Protein AF-A0A7C2MJP0-F1 (afdb_monomer)

Secondary structure (DSSP, 8-state):
--HHHHHHHHHHHHHHHHHHHHHHHHTT-SHHHHHHHHHHHHHHHHHHHTSTT---S-HHHHHHHHHHHHHHHHHHHHHHHHHHHHHHHHHTT-TTHHHHHHHHHHHHHHHHHHHHHHHHHHHHHTT-

Solvent-accessible surface area (backbone atoms only — not comparable to full-atom values): 7140 Å² total; per-residue (Å²): 127,62,71,67,57,55,48,53,52,49,47,50,52,35,53,50,50,57,61,47,47,62,61,42,58,74,67,71,50,80,64,59,59,53,51,53,53,54,50,52,50,51,54,50,50,60,60,55,69,72,65,76,84,76,82,78,98,51,68,72,61,52,51,52,51,52,50,51,56,47,53,50,50,52,50,46,51,51,49,48,51,52,20,47,54,32,38,53,49,15,75,73,75,40,65,79,36,39,62,58,15,51,52,44,50,50,50,45,4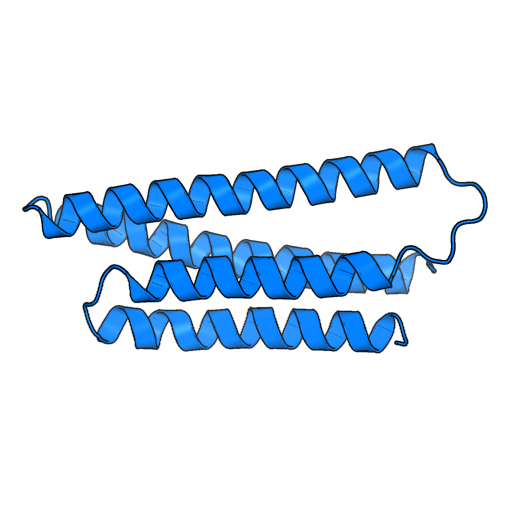0,50,50,51,39,50,53,46,53,51,52,49,51,51,44,66,74,68,65,118

Structure (mmCIF, N/CA/C/O backbone):
data_AF-A0A7C2MJP0-F1
#
_entry.id   AF-A0A7C2MJP0-F1
#
loop_
_atom_site.group_PDB
_atom_site.id
_atom_site.type_symbol
_atom_site.label_atom_id
_atom_site.label_alt_id
_atom_site.label_comp_id
_atom_site.label_asym_id
_atom_site.label_entity_id
_atom_site.label_seq_id
_atom_site.pdbx_PDB_ins_code
_atom_site.Cartn_x
_atom_site.Cartn_y
_atom_site.Cartn_z
_atom_site.occupancy
_atom_site.B_iso_or_equiv
_atom_site.auth_seq_id
_atom_site.auth_comp_id
_atom_site.auth_asym_id
_atom_site.auth_atom_id
_atom_site.pdbx_PDB_model_num
ATOM 1 N N . MET A 1 1 ? -19.676 10.700 9.463 1.00 54.03 1 MET A N 1
ATOM 2 C CA . MET A 1 1 ? -19.909 9.471 8.673 1.00 54.03 1 MET A CA 1
ATOM 3 C C . MET A 1 1 ? -19.765 8.326 9.645 1.00 54.03 1 MET A C 1
ATOM 5 O O . MET A 1 1 ? -18.820 8.371 10.419 1.00 54.03 1 MET A O 1
ATOM 9 N N . ASN A 1 2 ? -20.715 7.391 9.685 1.00 66.12 2 ASN A N 1
ATOM 10 C CA . ASN A 1 2 ? -20.642 6.290 10.641 1.00 66.12 2 ASN A CA 1
ATOM 11 C C . ASN A 1 2 ? -19.325 5.536 10.414 1.00 66.12 2 ASN A C 1
ATOM 13 O O . ASN A 1 2 ? -18.944 5.255 9.274 1.00 66.12 2 ASN A O 1
ATOM 17 N N . SER A 1 3 ? -18.617 5.249 11.493 1.00 66.19 3 SER A N 1
ATOM 18 C CA . SER A 1 3 ? -17.282 4.676 11.479 1.00 66.19 3 SER A CA 1
ATOM 19 C C . SER A 1 3 ? -17.275 3.324 10.727 1.00 66.19 3 SER A C 1
ATOM 21 O O . SER A 1 3 ? -16.269 2.936 10.123 1.00 66.19 3 SER A O 1
ATOM 23 N N . LYS A 1 4 ? -18.408 2.600 10.699 1.00 68.06 4 LYS A N 1
ATOM 24 C CA . LYS A 1 4 ? -18.631 1.377 9.896 1.00 68.06 4 LYS A CA 1
ATOM 25 C C . LYS A 1 4 ? -18.638 1.635 8.381 1.00 68.06 4 LYS A C 1
ATOM 27 O O . LYS A 1 4 ? -18.071 0.857 7.625 1.00 68.06 4 LYS A O 1
ATOM 32 N N . VAL A 1 5 ? -19.216 2.750 7.936 1.00 73.00 5 VAL A N 1
ATOM 33 C CA . VAL A 1 5 ? -19.259 3.134 6.512 1.00 73.00 5 VAL A CA 1
ATOM 34 C C . VAL A 1 5 ? -17.856 3.487 6.011 1.00 73.00 5 VAL A C 1
ATOM 36 O O . VAL A 1 5 ? -17.479 3.093 4.914 1.00 73.00 5 VAL A O 1
ATOM 39 N N . ILE A 1 6 ? -17.042 4.152 6.840 1.00 72.50 6 ILE A N 1
ATOM 40 C CA . ILE A 1 6 ? -15.630 4.439 6.526 1.00 72.50 6 ILE A CA 1
ATOM 41 C C . ILE A 1 6 ? -14.836 3.140 6.325 1.00 72.50 6 ILE A C 1
ATOM 43 O O . ILE A 1 6 ? -14.049 3.034 5.387 1.00 72.50 6 ILE A O 1
ATOM 47 N N . ALA A 1 7 ? -15.055 2.148 7.189 1.00 68.88 7 ALA A N 1
ATOM 48 C CA . ALA A 1 7 ? -14.426 0.836 7.083 1.00 68.88 7 ALA A CA 1
ATOM 49 C C . ALA A 1 7 ? -14.772 0.123 5.764 1.00 68.88 7 ALA A C 1
ATOM 51 O O . ALA A 1 7 ? -13.870 -0.350 5.076 1.00 68.88 7 ALA A O 1
ATOM 52 N N . VAL A 1 8 ? -16.053 0.113 5.378 1.00 78.25 8 VAL A N 1
ATOM 53 C CA . VAL A 1 8 ? -16.509 -0.477 4.106 1.00 78.25 8 VAL A CA 1
ATOM 54 C C . VAL A 1 8 ? -15.888 0.240 2.907 1.00 78.25 8 VAL A C 1
ATOM 56 O O . VAL A 1 8 ? -15.385 -0.416 2.001 1.00 78.25 8 VAL A O 1
ATOM 59 N N . PHE A 1 9 ? -15.838 1.576 2.922 1.00 78.69 9 PHE A N 1
ATOM 60 C CA . PHE A 1 9 ? -15.187 2.345 1.857 1.00 78.69 9 PHE A CA 1
ATOM 61 C C . PHE A 1 9 ? -13.696 2.022 1.724 1.00 78.69 9 PHE A C 1
ATOM 63 O O . PHE A 1 9 ? -13.205 1.866 0.612 1.00 78.69 9 PHE A O 1
ATOM 70 N N . ARG A 1 10 ? -12.969 1.879 2.839 1.00 74.19 10 ARG A N 1
ATOM 71 C CA . ARG A 1 10 ? -11.543 1.508 2.809 1.00 74.19 10 ARG A CA 1
ATOM 72 C C . ARG A 1 10 ? -11.328 0.117 2.229 1.00 74.19 10 ARG A C 1
ATOM 74 O O . ARG A 1 10 ? -10.412 -0.068 1.434 1.00 74.19 10 ARG A O 1
ATOM 81 N N . PHE A 1 11 ? -12.182 -0.832 2.599 1.00 76.75 11 PHE A N 1
ATOM 82 C CA . PHE A 1 11 ? -12.135 -2.182 2.051 1.00 76.75 11 PHE A CA 1
ATOM 83 C C . PHE A 1 11 ? -12.424 -2.184 0.546 1.00 76.75 11 PHE A C 1
ATOM 85 O O . PHE A 1 11 ? -11.695 -2.810 -0.216 1.00 76.75 11 PHE A O 1
ATOM 92 N N . ALA A 1 12 ? -13.429 -1.420 0.107 1.00 82.69 12 ALA A N 1
ATOM 93 C CA . ALA A 1 12 ? -13.751 -1.262 -1.307 1.00 82.69 12 ALA A CA 1
ATOM 94 C C . ALA A 1 12 ? -12.585 -0.649 -2.099 1.00 82.69 12 ALA A C 1
ATOM 96 O O . ALA A 1 12 ? -12.250 -1.157 -3.162 1.00 82.69 12 ALA A O 1
ATOM 97 N N . ILE A 1 13 ? -11.921 0.384 -1.565 1.00 82.81 13 ILE A N 1
ATOM 98 C CA . ILE A 1 13 ? -10.741 0.998 -2.196 1.00 82.81 13 ILE A CA 1
ATOM 99 C C . ILE A 1 13 ? -9.593 -0.014 -2.296 1.00 82.81 13 ILE A C 1
ATOM 101 O O . ILE A 1 13 ? -9.010 -0.159 -3.365 1.00 82.81 13 ILE A O 1
ATOM 105 N N . ALA A 1 14 ? -9.290 -0.749 -1.221 1.00 77.62 14 ALA A N 1
ATOM 106 C CA . ALA A 1 14 ? -8.222 -1.750 -1.230 1.00 77.62 14 ALA A CA 1
ATOM 107 C C . ALA A 1 14 ? -8.507 -2.895 -2.220 1.00 77.62 14 ALA A C 1
ATOM 109 O O . ALA A 1 14 ? -7.626 -3.283 -2.986 1.00 77.62 14 ALA A O 1
ATOM 110 N N . ALA A 1 15 ? -9.744 -3.399 -2.251 1.00 81.62 15 ALA A N 1
ATOM 111 C CA . ALA A 1 15 ? -10.168 -4.426 -3.199 1.00 81.62 15 ALA A CA 1
ATOM 112 C C . ALA A 1 15 ? -10.101 -3.921 -4.650 1.00 81.62 15 ALA A C 1
ATOM 114 O O . ALA A 1 15 ? -9.582 -4.611 -5.525 1.00 81.62 15 ALA A O 1
ATOM 115 N N . PHE A 1 16 ? -10.560 -2.692 -4.895 1.00 85.06 16 PHE A N 1
ATOM 116 C CA . PHE A 1 16 ? -10.511 -2.057 -6.209 1.00 85.06 16 PHE A CA 1
ATOM 117 C C . PHE A 1 16 ? -9.073 -1.872 -6.703 1.00 85.06 16 PHE A C 1
ATOM 119 O O . PHE A 1 16 ? -8.777 -2.184 -7.854 1.00 85.06 16 PHE A O 1
ATOM 126 N N . MET A 1 17 ? -8.157 -1.449 -5.826 1.00 81.50 17 MET A N 1
ATOM 127 C CA . MET A 1 17 ? -6.732 -1.359 -6.151 1.00 81.50 17 MET A CA 1
ATOM 128 C C . MET A 1 17 ? -6.139 -2.724 -6.503 1.00 81.50 17 MET A C 1
ATOM 130 O O . MET A 1 17 ? -5.413 -2.824 -7.487 1.00 81.50 17 MET A O 1
ATOM 134 N N . GLY A 1 18 ? -6.482 -3.774 -5.751 1.00 78.19 18 GLY A N 1
ATOM 135 C CA . GLY A 1 18 ? -6.011 -5.134 -6.022 1.00 78.19 18 GLY A CA 1
ATOM 136 C C . GLY A 1 18 ? -6.427 -5.661 -7.398 1.00 78.19 18 GLY A C 1
ATOM 137 O O . GLY A 1 18 ? -5.639 -6.340 -8.049 1.00 78.19 18 GLY A O 1
ATOM 138 N N . VAL A 1 19 ? -7.631 -5.312 -7.866 1.00 84.56 19 VAL A N 1
ATOM 139 C CA . VAL A 1 19 ? -8.132 -5.701 -9.198 1.00 84.56 19 VAL A CA 1
ATOM 140 C C . VAL A 1 19 ? -7.553 -4.823 -10.310 1.00 84.56 19 VAL A C 1
ATOM 142 O O . VAL A 1 19 ? -7.227 -5.323 -11.384 1.00 84.56 19 VAL A O 1
ATOM 145 N N . LEU A 1 20 ? -7.403 -3.518 -10.076 1.00 84.00 20 LEU A N 1
ATOM 146 C CA . LEU A 1 20 ? -6.881 -2.595 -11.087 1.00 84.00 20 LEU A CA 1
ATOM 147 C C . LEU A 1 20 ? -5.388 -2.772 -11.358 1.00 84.00 20 LEU A C 1
ATOM 149 O O . LEU A 1 20 ? -4.948 -2.544 -12.484 1.00 84.00 20 LEU A O 1
ATOM 153 N N . MET A 1 21 ? -4.608 -3.170 -10.353 1.00 78.69 21 MET A N 1
ATOM 154 C CA . MET A 1 21 ? -3.157 -3.289 -10.479 1.00 78.69 21 MET A CA 1
ATOM 155 C C . MET A 1 21 ? -2.704 -4.233 -11.612 1.00 78.69 21 MET A C 1
ATOM 157 O O . MET A 1 21 ? -1.917 -3.782 -12.444 1.00 78.69 21 MET A O 1
ATOM 161 N N . PRO A 1 22 ? -3.213 -5.479 -11.748 1.00 78.00 22 PRO A N 1
ATOM 162 C CA . PRO A 1 22 ? -2.880 -6.341 -12.890 1.00 78.00 22 PRO A CA 1
ATOM 163 C C . PRO A 1 22 ? -3.226 -5.716 -14.243 1.00 78.00 22 PRO A C 1
ATOM 165 O O . PRO A 1 22 ? -2.467 -5.843 -15.201 1.00 78.00 22 PRO A O 1
ATOM 168 N N . LEU A 1 23 ? -4.365 -5.028 -14.314 1.00 79.62 23 LEU A N 1
ATOM 169 C CA . LEU A 1 23 ? -4.875 -4.419 -15.541 1.00 79.62 23 LEU A CA 1
ATOM 170 C C . LEU A 1 23 ? -3.978 -3.259 -15.992 1.00 79.62 23 LEU A C 1
ATOM 172 O O . LEU A 1 23 ? -3.685 -3.112 -17.173 1.00 79.62 23 LEU A O 1
ATOM 176 N N . ILE A 1 24 ? -3.476 -2.482 -15.034 1.00 78.94 24 ILE A N 1
ATOM 177 C CA . ILE A 1 24 ? -2.519 -1.403 -15.270 1.00 78.94 24 ILE A CA 1
ATOM 178 C C . ILE A 1 24 ? -1.154 -1.953 -15.686 1.00 78.94 24 ILE A C 1
ATOM 180 O O . ILE A 1 24 ? -0.554 -1.430 -16.623 1.00 78.94 24 ILE A O 1
ATOM 184 N N . ILE A 1 25 ? -0.677 -3.022 -15.047 1.00 73.19 25 ILE A N 1
ATOM 185 C CA . ILE A 1 25 ? 0.587 -3.672 -15.419 1.00 73.19 25 ILE A CA 1
ATOM 186 C C . ILE A 1 25 ? 0.540 -4.150 -16.880 1.00 73.19 25 ILE A C 1
ATOM 188 O O . ILE A 1 25 ? 1.499 -3.945 -17.621 1.00 73.19 25 ILE A O 1
ATOM 192 N N . ALA A 1 26 ? -0.597 -4.692 -17.330 1.00 76.44 26 ALA A N 1
ATOM 193 C CA . ALA A 1 26 ? -0.783 -5.139 -18.712 1.00 76.44 26 ALA A CA 1
ATOM 194 C C . ALA A 1 26 ? -0.670 -4.011 -19.758 1.00 76.44 26 ALA A C 1
ATOM 196 O O . ALA A 1 26 ? -0.387 -4.288 -20.920 1.00 76.44 26 ALA A O 1
ATOM 197 N N . THR A 1 27 ? -0.846 -2.742 -19.368 1.00 75.38 27 THR A N 1
ATOM 198 C CA . THR A 1 27 ? -0.664 -1.596 -20.280 1.00 75.38 27 THR A CA 1
ATOM 199 C C . THR A 1 27 ? 0.803 -1.249 -20.550 1.00 75.38 27 THR A C 1
ATOM 201 O O . THR A 1 27 ? 1.079 -0.448 -21.438 1.00 75.38 27 THR A O 1
ATOM 204 N N . GLY A 1 28 ? 1.750 -1.808 -19.785 1.00 67.94 28 GLY A N 1
ATOM 205 C CA . GLY A 1 28 ? 3.189 -1.583 -19.965 1.00 67.94 28 GLY A CA 1
ATOM 206 C C . GLY A 1 28 ? 3.682 -0.182 -19.583 1.00 67.94 28 GLY A C 1
ATOM 207 O O . GLY A 1 28 ? 4.856 0.133 -19.770 1.00 67.94 28 GLY A O 1
ATOM 208 N N . THR A 1 29 ? 2.816 0.677 -19.036 1.00 73.56 29 THR A N 1
ATOM 209 C CA . THR A 1 29 ? 3.196 2.030 -18.617 1.00 73.56 29 THR A CA 1
ATOM 210 C C . THR A 1 29 ? 3.701 2.030 -17.167 1.00 73.56 29 THR A C 1
ATOM 212 O O . THR A 1 29 ? 2.969 1.647 -16.255 1.00 73.56 29 THR A O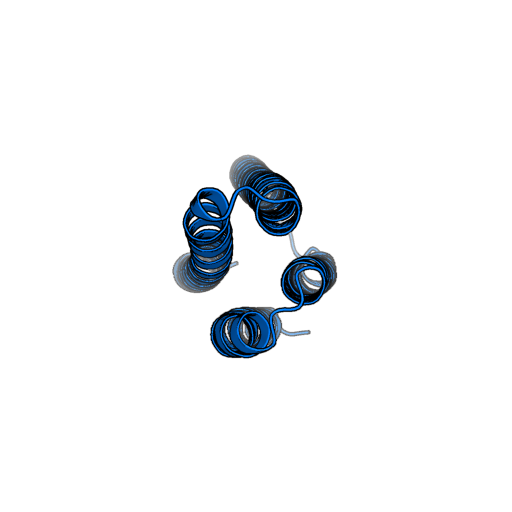 1
ATOM 215 N N . PRO A 1 30 ? 4.939 2.486 -16.896 1.00 66.56 30 PRO A N 1
ATOM 21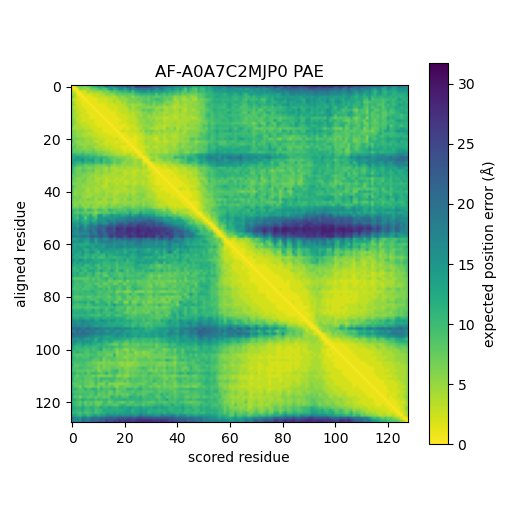6 C CA . PRO A 1 30 ? 5.537 2.367 -15.564 1.00 66.56 30 PRO A CA 1
ATOM 217 C C . PRO A 1 30 ? 4.981 3.377 -14.546 1.00 66.56 30 PRO A C 1
ATOM 219 O O . PRO A 1 30 ? 5.069 3.170 -13.338 1.00 66.56 30 PRO A O 1
ATOM 222 N N . PHE A 1 31 ? 4.396 4.483 -15.012 1.00 73.12 31 PHE A N 1
ATOM 223 C CA . PHE A 1 31 ? 3.939 5.571 -14.142 1.00 73.12 31 PHE A CA 1
ATOM 224 C C . PHE A 1 31 ? 2.530 5.351 -13.571 1.00 73.12 31 PHE A C 1
ATOM 226 O O . PHE A 1 31 ? 2.235 5.818 -12.471 1.00 73.12 31 PHE A O 1
ATOM 233 N N . LEU A 1 32 ? 1.655 4.626 -14.275 1.00 77.56 32 LEU A N 1
ATOM 234 C CA . LEU A 1 32 ? 0.279 4.382 -13.824 1.00 77.56 32 LEU A CA 1
ATOM 235 C C . LEU A 1 32 ? 0.168 3.576 -12.508 1.00 77.56 32 LEU A C 1
ATOM 237 O O . LEU A 1 32 ? -0.631 3.978 -11.658 1.00 77.56 32 LEU A O 1
ATOM 241 N N . PRO A 1 33 ? 0.940 2.487 -12.283 1.00 74.81 33 PRO A N 1
ATOM 242 C CA . PRO A 1 33 ? 0.865 1.708 -11.043 1.00 74.81 33 PRO A CA 1
ATOM 243 C C . PRO A 1 33 ? 1.158 2.565 -9.808 1.00 74.81 33 PRO A C 1
ATOM 245 O O . PRO A 1 33 ? 0.495 2.471 -8.778 1.00 74.81 33 PRO A O 1
ATOM 248 N N . VAL A 1 34 ? 2.130 3.464 -9.936 1.00 73.62 34 VAL A N 1
ATOM 249 C CA . VAL A 1 34 ? 2.525 4.401 -8.882 1.00 73.62 34 VAL A CA 1
ATOM 250 C C . VAL A 1 34 ? 1.376 5.319 -8.522 1.00 73.62 34 VAL A C 1
ATOM 252 O O . VAL A 1 34 ? 1.040 5.471 -7.347 1.00 73.62 34 VAL A O 1
ATOM 255 N N . PHE A 1 35 ? 0.786 5.941 -9.544 1.00 80.44 35 PHE A N 1
ATOM 256 C CA . PHE A 1 35 ? -0.313 6.872 -9.367 1.00 80.44 35 PHE A CA 1
ATOM 257 C C . PHE A 1 35 ? -1.472 6.198 -8.634 1.00 80.44 35 PHE A C 1
ATOM 259 O O . PHE A 1 35 ? -2.006 6.782 -7.693 1.00 80.44 35 PHE A O 1
ATOM 266 N N . LEU A 1 36 ? -1.792 4.946 -8.978 1.00 81.81 36 LEU A N 1
ATOM 267 C CA . LEU A 1 36 ? -2.818 4.167 -8.287 1.00 81.81 36 LEU A CA 1
ATOM 268 C C . LEU A 1 36 ? -2.523 4.028 -6.784 1.00 81.81 36 LEU A C 1
ATOM 270 O O . LEU A 1 36 ? -3.400 4.284 -5.956 1.00 81.81 36 LEU A O 1
ATOM 274 N N . VAL A 1 37 ? -1.291 3.657 -6.420 1.00 76.94 37 VAL A N 1
ATOM 275 C CA . VAL A 1 37 ? -0.908 3.447 -5.016 1.00 76.94 37 VAL A CA 1
ATOM 276 C C . VAL A 1 37 ? -0.931 4.752 -4.220 1.00 76.94 37 VAL A C 1
ATOM 278 O O . VAL A 1 37 ? -1.483 4.792 -3.117 1.00 76.94 37 VAL A O 1
ATOM 281 N N . VAL A 1 38 ? -0.405 5.838 -4.791 1.00 80.25 38 VAL A N 1
ATOM 282 C CA . VAL A 1 38 ? -0.396 7.164 -4.154 1.00 80.25 38 VAL A CA 1
ATOM 283 C C . VAL A 1 38 ? -1.820 7.678 -3.937 1.00 80.25 38 VAL A C 1
ATOM 285 O O . VAL A 1 38 ? -2.147 8.135 -2.839 1.00 80.25 38 VAL A O 1
ATOM 288 N N . PHE A 1 39 ? -2.695 7.559 -4.940 1.00 82.56 39 PHE A N 1
ATOM 289 C CA . PHE A 1 39 ? -4.098 7.956 -4.811 1.00 82.56 39 PHE A CA 1
ATOM 290 C C . PHE A 1 39 ? -4.844 7.109 -3.776 1.00 82.56 39 PHE A C 1
ATOM 292 O O . PHE A 1 39 ? -5.582 7.658 -2.955 1.00 82.56 39 PHE A O 1
ATOM 299 N N . GLY A 1 40 ? -4.620 5.793 -3.755 1.00 79.62 40 GLY A N 1
ATOM 300 C CA . GLY A 1 40 ? -5.211 4.893 -2.764 1.00 79.62 40 GLY A CA 1
ATOM 301 C C . GLY A 1 40 ? -4.833 5.247 -1.324 1.00 79.62 40 GLY A C 1
ATOM 302 O O . GLY A 1 40 ? -5.691 5.301 -0.433 1.00 79.62 40 GLY A O 1
ATOM 303 N N . LEU A 1 41 ? -3.557 5.570 -1.099 1.00 78.81 41 LEU A N 1
ATOM 304 C CA . LEU A 1 41 ? -3.058 6.074 0.181 1.00 78.81 41 LEU A CA 1
ATOM 305 C C . LEU A 1 41 ? -3.708 7.407 0.567 1.00 78.81 41 LEU A C 1
ATOM 307 O O . LEU A 1 41 ? -4.194 7.545 1.692 1.00 78.81 41 LEU A O 1
ATOM 311 N N . LEU A 1 42 ? -3.763 8.368 -0.360 1.00 82.44 42 LEU A N 1
ATOM 312 C CA . LEU A 1 42 ? -4.363 9.689 -0.141 1.00 82.44 42 LEU A CA 1
ATOM 313 C C . LEU A 1 42 ? -5.835 9.591 0.272 1.00 82.44 42 LEU A C 1
ATOM 315 O O . LEU A 1 42 ? -6.240 10.177 1.280 1.00 82.44 42 LEU A O 1
ATOM 319 N N . PHE A 1 43 ? -6.627 8.805 -0.458 1.00 80.06 43 PHE A N 1
ATOM 320 C CA . PHE A 1 43 ? -8.034 8.573 -0.131 1.00 80.06 43 PHE A CA 1
ATOM 321 C C . PHE A 1 43 ? -8.199 7.944 1.255 1.00 80.06 43 PHE A C 1
ATOM 323 O O . PHE A 1 43 ? -9.029 8.387 2.056 1.00 80.06 43 PHE A O 1
ATOM 330 N N . THR A 1 44 ? -7.369 6.949 1.574 1.00 75.38 44 THR A N 1
ATOM 331 C CA . THR A 1 44 ? -7.381 6.279 2.880 1.00 75.38 44 THR A CA 1
ATOM 332 C C . THR A 1 44 ? -7.018 7.240 4.017 1.00 75.38 44 THR A C 1
ATOM 334 O O . THR A 1 44 ? -7.628 7.200 5.093 1.00 75.38 44 THR A O 1
ATOM 337 N N . TRP A 1 45 ? -6.067 8.146 3.787 1.00 74.25 45 TRP A N 1
ATOM 338 C CA . TRP A 1 45 ? -5.647 9.151 4.761 1.00 74.25 45 TRP A CA 1
ATOM 339 C C . TRP A 1 45 ? -6.754 10.174 5.056 1.00 74.25 45 TRP A C 1
ATOM 341 O O . TRP A 1 45 ? -7.077 10.418 6.223 1.00 74.25 45 TRP A O 1
ATOM 351 N N . ILE A 1 46 ? -7.411 10.701 4.015 1.00 76.75 46 ILE A N 1
ATOM 352 C CA . ILE A 1 46 ? -8.537 11.645 4.148 1.00 76.75 46 ILE A CA 1
ATOM 353 C C . ILE A 1 46 ? -9.690 11.014 4.940 1.00 76.75 46 ILE A C 1
ATOM 355 O O . ILE A 1 46 ? -10.248 11.644 5.843 1.00 76.75 46 ILE A O 1
ATOM 359 N N . LEU A 1 47 ? -10.019 9.751 4.647 1.00 69.50 47 LEU A N 1
ATOM 360 C CA . LEU A 1 47 ? -11.057 8.996 5.353 1.00 69.50 47 LEU A CA 1
ATOM 361 C C . LEU A 1 47 ? -10.746 8.834 6.848 1.00 69.50 47 LEU A C 1
ATOM 363 O O . LEU A 1 47 ? -11.646 8.940 7.681 1.00 69.50 47 LEU A O 1
ATOM 367 N N . THR A 1 48 ? -9.475 8.629 7.196 1.00 64.25 48 THR A N 1
ATOM 368 C CA . THR A 1 48 ? -9.033 8.408 8.583 1.00 64.25 48 THR A CA 1
ATOM 369 C C . THR A 1 48 ? -9.071 9.694 9.415 1.00 64.25 48 THR A C 1
ATOM 371 O O . THR A 1 48 ? -9.418 9.662 10.596 1.00 64.25 48 THR A O 1
ATOM 374 N N . ARG A 1 49 ? -8.798 10.856 8.805 1.00 64.06 49 ARG A N 1
ATOM 375 C CA . ARG A 1 49 ? -8.819 12.163 9.491 1.00 64.06 49 ARG A CA 1
ATOM 376 C C . ARG A 1 49 ? -10.211 12.546 10.020 1.00 64.06 49 ARG A C 1
ATOM 378 O O . ARG A 1 49 ? -10.316 13.327 10.960 1.00 64.06 49 ARG A O 1
ATOM 385 N N . LYS A 1 50 ? -11.279 11.985 9.442 1.00 56.84 50 LYS A N 1
ATOM 386 C CA . LYS A 1 50 ? -12.680 12.284 9.784 1.00 56.84 50 LYS A CA 1
ATOM 387 C C . LYS A 1 50 ? -13.211 11.493 10.997 1.00 56.84 50 LYS A C 1
ATOM 389 O O . LYS A 1 50 ? -14.240 11.885 11.539 1.00 56.84 50 LYS A O 1
ATOM 394 N N . ASP A 1 51 ? -12.525 10.424 11.421 1.00 56.34 51 ASP A N 1
ATOM 395 C CA . ASP A 1 51 ? -12.967 9.485 12.480 1.00 56.34 51 ASP A CA 1
ATOM 396 C C . ASP A 1 51 ? -12.473 9.878 13.895 1.00 56.34 51 ASP A C 1
ATOM 398 O O . ASP A 1 51 ? -12.948 9.348 14.889 1.00 56.34 51 ASP A O 1
ATOM 402 N N . GLN A 1 52 ? -11.550 10.843 14.032 1.00 55.41 52 GLN A N 1
ATOM 403 C CA . GLN A 1 52 ? -10.893 11.173 15.317 1.00 55.41 52 GLN A CA 1
ATOM 404 C C . GLN A 1 52 ? -11.742 11.971 16.333 1.00 55.41 52 GLN A C 1
ATOM 406 O O . GLN A 1 52 ? -11.189 12.551 17.264 1.00 55.41 52 GLN A O 1
ATOM 411 N N . ARG A 1 53 ? -13.070 12.054 16.178 1.00 53.09 53 ARG A N 1
ATOM 412 C CA . ARG A 1 53 ? -13.919 12.933 17.014 1.00 53.09 53 ARG A CA 1
ATOM 413 C C . ARG A 1 53 ? -14.468 12.317 18.306 1.00 53.09 53 ARG A C 1
ATOM 415 O O . ARG A 1 53 ? -15.196 13.002 19.014 1.00 53.09 53 ARG A O 1
ATOM 422 N N . THR A 1 54 ? -14.101 11.093 18.663 1.00 52.88 54 THR A N 1
ATOM 423 C CA . THR A 1 54 ? -14.564 10.451 19.905 1.00 52.88 54 THR A CA 1
ATOM 424 C C . THR A 1 54 ? -13.403 9.796 20.620 1.00 52.88 54 THR A C 1
ATOM 426 O O . THR A 1 54 ? -12.990 8.714 20.217 1.00 52.88 54 THR A O 1
ATOM 429 N N . ILE A 1 55 ? -12.864 10.438 21.662 1.00 55.06 55 ILE A N 1
ATOM 430 C CA . ILE A 1 55 ? -11.925 9.777 22.572 1.00 55.06 55 ILE A CA 1
ATOM 431 C C . ILE A 1 55 ? -12.150 10.254 24.012 1.00 55.06 55 ILE A C 1
ATOM 433 O O . ILE A 1 55 ? -11.851 11.395 24.361 1.00 55.06 55 ILE A O 1
ATOM 437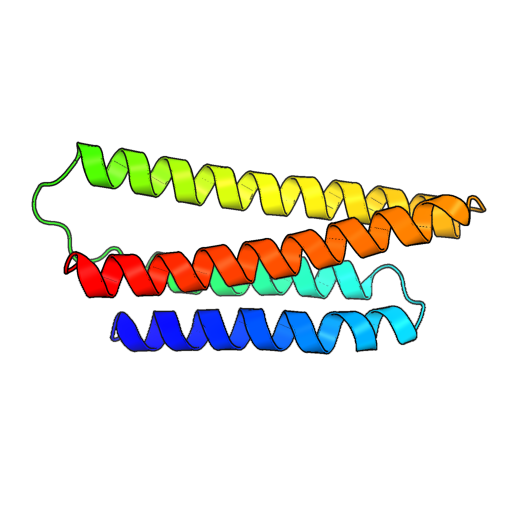 N N . VAL A 1 56 ? -12.647 9.318 24.819 1.00 49.44 56 VAL A N 1
ATOM 438 C CA . VAL A 1 56 ? -12.528 9.237 26.282 1.00 49.44 56 VAL A CA 1
ATOM 439 C C . VAL A 1 56 ? -11.274 8.387 26.597 1.00 49.44 56 VAL A C 1
ATOM 441 O O . VAL A 1 56 ? -10.848 7.594 25.761 1.00 49.44 56 VAL A O 1
ATOM 444 N N . ASP A 1 57 ? -10.634 8.617 27.749 1.00 55.53 57 ASP A N 1
ATOM 445 C CA . ASP A 1 57 ? -9.275 8.185 28.141 1.00 55.53 57 ASP A CA 1
ATOM 446 C C . ASP A 1 57 ? -8.908 6.692 27.906 1.00 55.53 57 ASP A C 1
ATOM 448 O O . ASP A 1 57 ? -9.325 5.813 28.650 1.00 55.53 57 ASP A O 1
ATOM 452 N N . GLU A 1 58 ? -8.005 6.430 26.942 1.00 58.75 58 GLU A N 1
ATOM 453 C CA . GLU A 1 58 ? -7.200 5.190 26.788 1.00 58.75 58 GLU A CA 1
ATOM 454 C C . GLU A 1 58 ? -5.814 5.497 26.149 1.00 58.75 58 GLU A C 1
ATOM 456 O O . GLU A 1 58 ? -5.401 4.920 25.136 1.00 58.75 58 GLU A O 1
ATOM 461 N N . ARG A 1 59 ? -5.069 6.468 26.699 1.00 61.56 59 ARG A N 1
ATOM 462 C CA . ARG A 1 59 ? -3.873 7.075 26.060 1.00 61.56 59 ARG A CA 1
ATOM 463 C C . ARG A 1 59 ? -2.818 6.081 25.552 1.00 61.56 59 ARG A C 1
ATOM 465 O O . ARG A 1 59 ? -2.310 6.261 24.448 1.00 61.56 59 ARG A O 1
ATOM 472 N N . ALA A 1 60 ? -2.506 5.023 26.302 1.00 60.41 60 ALA A N 1
ATOM 473 C CA . ALA A 1 60 ? -1.503 4.034 25.891 1.00 60.41 60 ALA A CA 1
ATOM 474 C C . ALA A 1 60 ? -1.932 3.235 24.643 1.00 60.41 60 ALA A C 1
ATOM 476 O O . ALA A 1 60 ? -1.136 3.027 23.725 1.00 60.41 60 ALA A O 1
ATOM 477 N N . LYS A 1 61 ? -3.210 2.847 24.566 1.00 65.56 61 LYS A N 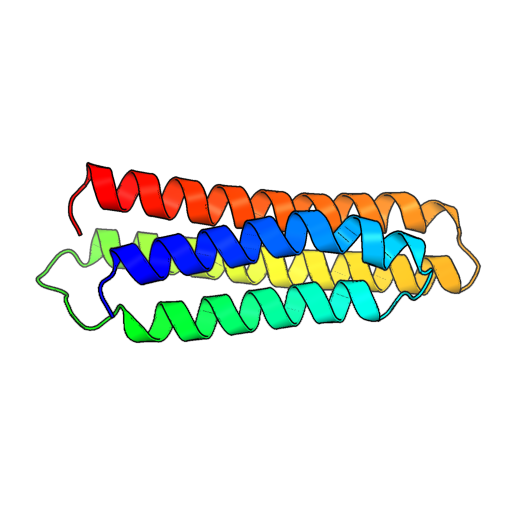1
ATOM 478 C CA . LYS A 1 61 ? -3.779 2.120 23.421 1.00 65.56 61 LYS A CA 1
ATOM 479 C C . LYS A 1 61 ? -3.802 2.997 22.170 1.00 65.56 61 LYS A C 1
ATOM 481 O O . LYS A 1 61 ? -3.465 2.534 21.083 1.00 65.56 61 LYS A O 1
ATOM 486 N N . LEU A 1 62 ? -4.103 4.285 22.337 1.00 69.38 62 LEU A N 1
ATOM 487 C CA . LEU A 1 62 ? -4.092 5.266 21.251 1.00 69.38 62 LEU A CA 1
ATOM 488 C C . LEU A 1 62 ? -2.691 5.550 20.720 1.00 69.38 62 LEU A C 1
ATOM 490 O O . LEU A 1 62 ? -2.518 5.660 19.507 1.00 69.38 62 LEU A O 1
ATOM 494 N N . ILE A 1 63 ? -1.689 5.648 21.599 1.00 70.44 63 ILE A N 1
ATOM 495 C CA . ILE A 1 63 ? -0.290 5.816 21.187 1.00 70.44 63 ILE A CA 1
ATOM 496 C C . ILE A 1 63 ? 0.146 4.609 20.358 1.00 70.44 63 ILE A C 1
ATOM 498 O O . ILE A 1 63 ? 0.681 4.791 19.266 1.00 70.44 63 ILE A O 1
ATOM 502 N N . ASN A 1 64 ? -0.150 3.389 20.816 1.00 71.00 64 ASN A N 1
ATOM 503 C CA . ASN A 1 64 ? 0.246 2.177 20.103 1.00 71.00 64 ASN A CA 1
ATOM 504 C C . ASN A 1 64 ? -0.485 2.037 18.753 1.00 71.00 64 ASN A C 1
ATOM 506 O O . ASN A 1 64 ? 0.123 1.729 17.728 1.00 71.00 64 ASN A O 1
ATOM 510 N N . GLN A 1 65 ? -1.780 2.367 18.713 1.00 76.62 65 GLN A N 1
ATOM 511 C CA . GLN A 1 65 ? -2.559 2.410 17.475 1.00 76.62 65 GLN A CA 1
ATOM 512 C C . GLN A 1 65 ? -2.011 3.458 16.494 1.00 76.62 65 GLN A C 1
ATOM 514 O O . GLN A 1 65 ? -1.863 3.189 15.299 1.00 76.62 65 GLN A O 1
ATOM 519 N N . LYS A 1 66 ? -1.679 4.659 16.975 1.00 76.69 66 LYS A N 1
ATOM 520 C CA . LYS A 1 66 ? -1.155 5.732 16.127 1.00 76.69 66 LYS A CA 1
ATOM 521 C C . LYS A 1 66 ? 0.264 5.438 15.638 1.00 76.69 66 LYS A C 1
ATOM 523 O O . LYS A 1 66 ? 0.548 5.680 14.467 1.00 76.69 66 LYS A O 1
ATOM 528 N N . ALA A 1 67 ? 1.117 4.857 16.477 1.00 76.44 67 ALA A N 1
ATOM 529 C CA . ALA A 1 67 ? 2.441 4.388 16.082 1.00 76.44 67 ALA A CA 1
ATOM 530 C C . ALA A 1 67 ? 2.334 3.311 14.995 1.00 76.44 67 ALA A C 1
ATOM 532 O O . ALA A 1 67 ? 2.874 3.494 13.910 1.00 76.44 67 ALA A O 1
ATOM 533 N N . SER A 1 68 ? 1.534 2.263 15.221 1.00 82.56 68 SER A N 1
ATOM 534 C CA . SER A 1 68 ? 1.327 1.177 14.252 1.00 82.56 68 SER A CA 1
ATOM 535 C C . SER A 1 68 ? 0.785 1.682 12.908 1.00 82.56 68 SER A C 1
ATOM 537 O O . SER A 1 68 ? 1.337 1.369 11.854 1.00 82.56 68 SER A O 1
ATOM 539 N N . THR A 1 69 ? -0.249 2.529 12.927 1.00 80.12 69 THR A N 1
ATOM 540 C CA . THR A 1 69 ? -0.826 3.104 11.696 1.00 80.12 69 THR A CA 1
ATOM 541 C C . THR A 1 69 ? 0.169 3.984 10.932 1.00 80.12 69 THR A C 1
ATOM 543 O O . THR A 1 69 ? 0.196 3.958 9.699 1.00 80.12 69 THR A O 1
ATOM 546 N N . THR A 1 70 ? 1.012 4.734 11.646 1.00 79.81 70 THR A N 1
ATOM 547 C CA . THR A 1 70 ? 2.041 5.588 11.038 1.00 79.81 70 THR A CA 1
ATOM 548 C C . THR A 1 70 ? 3.170 4.743 10.455 1.00 79.81 70 THR A C 1
ATOM 550 O O . THR A 1 70 ? 3.504 4.923 9.287 1.00 79.81 70 THR A O 1
ATOM 553 N N . SER A 1 71 ? 3.697 3.772 11.207 1.00 84.62 71 SER A N 1
ATOM 554 C CA . SER A 1 71 ? 4.724 2.834 10.736 1.00 84.62 71 SER A CA 1
ATOM 555 C C . SER A 1 71 ? 4.271 2.082 9.488 1.00 84.62 71 SER A C 1
ATOM 557 O O . SER A 1 71 ? 5.018 2.003 8.518 1.00 84.62 71 SER A O 1
ATOM 559 N N . MET A 1 72 ? 3.024 1.606 9.472 1.00 84.69 72 MET A N 1
ATOM 560 C CA . MET A 1 72 ? 2.439 0.938 8.312 1.00 84.69 72 MET A CA 1
ATOM 561 C C . MET A 1 72 ? 2.376 1.866 7.092 1.00 84.69 72 MET A C 1
ATOM 563 O O . MET A 1 72 ? 2.753 1.474 5.991 1.00 84.69 72 MET A O 1
ATOM 567 N N . SER A 1 73 ? 1.941 3.114 7.285 1.00 79.88 73 SER A N 1
ATOM 568 C CA . SER A 1 73 ? 1.852 4.100 6.200 1.00 79.88 73 SER A CA 1
ATOM 569 C C . SER A 1 73 ? 3.230 4.444 5.627 1.00 79.88 73 SER A C 1
ATOM 571 O O . SER A 1 73 ? 3.388 4.509 4.411 1.00 79.88 73 SER A O 1
ATOM 573 N N . VAL A 1 74 ? 4.237 4.619 6.491 1.00 84.00 74 VAL A N 1
ATOM 574 C CA . VAL A 1 74 ? 5.629 4.871 6.086 1.00 84.00 74 VAL A CA 1
ATOM 575 C C . VAL A 1 74 ? 6.207 3.668 5.348 1.00 84.00 74 VAL A C 1
ATOM 577 O O . VAL A 1 74 ? 6.840 3.843 4.311 1.00 84.00 74 VAL A O 1
ATOM 580 N N . PHE A 1 75 ? 5.954 2.450 5.831 1.00 87.19 75 PHE A N 1
ATOM 581 C CA . PHE A 1 75 ? 6.420 1.230 5.179 1.00 87.19 75 PHE A CA 1
ATOM 582 C C . PHE A 1 75 ? 5.806 1.061 3.787 1.00 87.19 75 PHE A C 1
ATOM 584 O O . PHE A 1 75 ? 6.526 0.799 2.827 1.00 87.19 75 PHE A O 1
ATOM 591 N N . ILE A 1 76 ? 4.495 1.279 3.652 1.00 86.00 76 ILE A N 1
ATOM 592 C CA . ILE A 1 76 ? 3.804 1.248 2.358 1.00 86.00 76 ILE A CA 1
ATOM 593 C C . ILE A 1 76 ? 4.378 2.308 1.412 1.00 86.00 76 ILE A C 1
ATOM 595 O O . ILE A 1 76 ? 4.690 1.997 0.265 1.00 86.00 76 ILE A O 1
ATOM 599 N N . LEU A 1 77 ? 4.559 3.549 1.874 1.00 83.06 77 LEU A N 1
ATOM 600 C CA . LEU A 1 77 ? 5.148 4.609 1.051 1.00 83.06 77 LEU A CA 1
ATOM 601 C C . LEU A 1 77 ? 6.571 4.254 0.606 1.00 83.06 77 LEU A C 1
ATOM 603 O O . LEU A 1 77 ? 6.874 4.332 -0.582 1.00 83.06 77 LEU A O 1
ATOM 607 N N . GLY A 1 78 ? 7.423 3.815 1.533 1.00 85.94 78 GLY A N 1
ATOM 6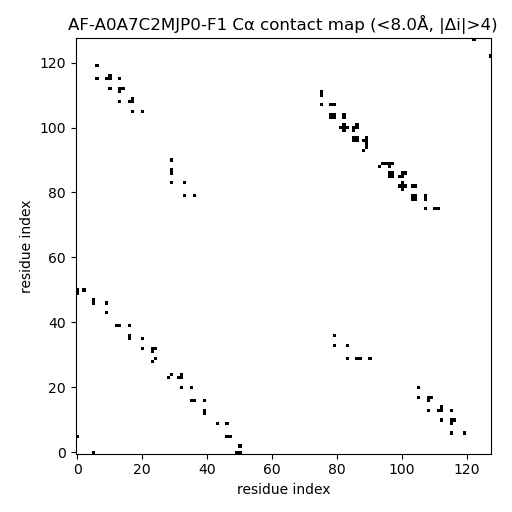08 C CA . GLY A 1 78 ? 8.806 3.445 1.241 1.00 85.94 78 GLY A CA 1
ATOM 609 C C . GLY A 1 78 ? 8.900 2.294 0.242 1.00 85.94 78 GLY A C 1
ATOM 610 O O . GLY A 1 78 ? 9.592 2.405 -0.765 1.00 85.94 78 GLY A O 1
ATOM 611 N N . THR A 1 79 ? 8.147 1.216 0.463 1.00 87.50 79 THR A N 1
ATOM 612 C CA . THR A 1 79 ? 8.113 0.059 -0.450 1.00 87.50 79 THR A CA 1
ATOM 613 C C . THR A 1 79 ? 7.555 0.414 -1.827 1.00 87.50 79 THR A C 1
ATOM 615 O O . THR A 1 79 ? 8.072 -0.074 -2.829 1.00 87.50 79 THR A O 1
ATOM 618 N N . THR A 1 80 ? 6.576 1.319 -1.904 1.00 84.50 80 THR A N 1
ATOM 619 C CA . THR A 1 80 ? 6.062 1.837 -3.183 1.00 84.50 80 THR A CA 1
ATOM 620 C C . THR A 1 80 ? 7.138 2.612 -3.943 1.00 84.50 80 THR A C 1
ATOM 622 O O . THR A 1 80 ? 7.309 2.398 -5.140 1.00 84.50 80 THR A O 1
ATOM 625 N N . VAL A 1 81 ? 7.896 3.478 -3.259 1.00 84.88 81 VAL A N 1
ATOM 626 C CA . VAL A 1 81 ? 9.001 4.241 -3.865 1.00 84.88 81 VAL A CA 1
ATOM 627 C C . VAL A 1 81 ? 10.108 3.306 -4.352 1.00 84.88 81 VAL A C 1
ATOM 629 O O . VAL A 1 81 ? 10.588 3.459 -5.471 1.00 84.88 81 VAL A O 1
ATOM 632 N N . VAL A 1 82 ? 10.478 2.301 -3.556 1.00 87.94 82 VAL A N 1
ATOM 633 C CA . VAL A 1 82 ? 11.476 1.299 -3.960 1.00 87.94 82 VAL A CA 1
ATOM 634 C C . VAL A 1 82 ? 10.994 0.499 -5.174 1.00 87.94 82 VAL A C 1
ATOM 636 O O . VAL A 1 82 ? 11.738 0.356 -6.142 1.00 87.94 82 VAL A O 1
ATOM 639 N N . GLY A 1 83 ? 9.740 0.034 -5.171 1.00 84.94 83 GLY A N 1
ATOM 640 C CA . GLY A 1 83 ? 9.152 -0.677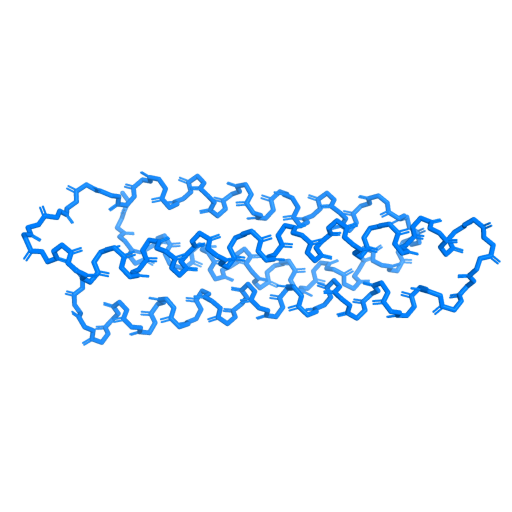 -6.310 1.00 84.94 83 GLY A CA 1
ATOM 641 C C . GLY A 1 83 ? 9.132 0.171 -7.584 1.00 84.94 83 GLY A C 1
ATOM 642 O O . GLY A 1 83 ? 9.406 -0.332 -8.668 1.00 84.94 83 GLY A O 1
ATOM 643 N N . LEU A 1 84 ? 8.887 1.473 -7.452 1.00 83.38 84 LEU A N 1
ATOM 644 C CA . LEU A 1 84 ? 8.923 2.434 -8.552 1.00 83.38 84 LEU A CA 1
ATOM 645 C C . LEU A 1 84 ? 10.329 2.592 -9.136 1.00 83.38 84 LEU A C 1
ATOM 647 O O . LEU A 1 84 ? 10.500 2.513 -10.351 1.00 83.38 84 LEU A O 1
ATOM 651 N N . ILE A 1 85 ? 11.337 2.779 -8.280 1.00 84.00 85 ILE A N 1
ATOM 652 C CA . ILE A 1 85 ? 12.741 2.894 -8.701 1.00 84.00 85 ILE A CA 1
ATOM 653 C C . ILE A 1 85 ? 13.165 1.641 -9.474 1.00 84.00 85 ILE A C 1
ATOM 655 O O . ILE A 1 85 ? 13.761 1.758 -10.543 1.00 84.00 85 ILE A O 1
ATOM 659 N N . LEU A 1 86 ? 12.806 0.452 -8.977 1.00 84.75 86 LEU A N 1
ATOM 660 C CA . LEU A 1 86 ? 13.080 -0.817 -9.656 1.00 84.75 86 LEU A CA 1
ATOM 661 C C . LEU A 1 86 ? 12.382 -0.910 -11.018 1.00 84.75 86 LEU A C 1
ATOM 663 O O . LEU A 1 86 ? 12.978 -1.385 -11.981 1.00 84.75 86 LEU A O 1
ATOM 667 N N . LEU A 1 87 ? 11.146 -0.417 -11.122 1.00 82.56 87 LEU A N 1
ATOM 668 C CA . LEU A 1 87 ? 10.392 -0.408 -12.373 1.00 82.56 87 LEU A CA 1
ATOM 669 C C . LEU A 1 87 ? 11.019 0.527 -13.421 1.00 82.56 87 LEU A C 1
ATOM 671 O O . LEU A 1 87 ? 11.146 0.152 -14.585 1.00 82.56 87 LEU A O 1
ATOM 675 N N . ILE A 1 88 ? 11.458 1.723 -13.008 1.00 80.81 88 ILE A N 1
ATOM 676 C CA . ILE A 1 88 ? 12.176 2.665 -13.884 1.00 80.81 88 ILE A CA 1
ATOM 677 C C . ILE A 1 88 ? 13.499 2.056 -14.345 1.00 80.81 88 ILE A C 1
ATOM 679 O O . ILE A 1 88 ? 13.806 2.089 -15.535 1.00 80.81 88 ILE A O 1
ATOM 683 N N . LEU A 1 89 ? 14.267 1.476 -13.418 1.00 81.12 89 LEU A N 1
ATOM 684 C CA . LEU A 1 89 ? 15.540 0.838 -13.741 1.00 81.12 89 LEU A CA 1
ATOM 685 C C . LEU A 1 89 ? 15.348 -0.317 -14.729 1.00 81.12 89 LEU A C 1
ATOM 687 O O . LEU A 1 89 ? 16.162 -0.500 -15.633 1.00 81.12 89 LEU A O 1
ATOM 691 N N . SER A 1 90 ? 14.238 -1.046 -14.598 1.00 80.06 90 SER A N 1
ATOM 692 C CA . SER A 1 90 ? 13.908 -2.127 -15.513 1.00 80.06 90 SER A CA 1
ATOM 693 C C . SER A 1 90 ? 13.624 -1.645 -16.935 1.00 80.06 90 SER A C 1
ATOM 695 O O . SER A 1 90 ? 14.173 -2.199 -17.887 1.00 80.06 90 SER A O 1
ATOM 697 N N . ASN A 1 91 ? 12.880 -0.545 -17.079 1.00 73.75 91 ASN A N 1
ATOM 698 C CA . ASN A 1 91 ? 12.639 0.088 -18.379 1.00 73.75 91 ASN A CA 1
ATOM 699 C C . ASN A 1 91 ? 13.894 0.713 -19.010 1.00 73.75 91 ASN A C 1
ATOM 701 O O . ASN A 1 91 ? 13.929 0.904 -20.222 1.00 73.75 91 ASN A O 1
ATOM 705 N N . ASN A 1 92 ? 14.929 1.002 -18.218 1.00 76.31 92 ASN A N 1
ATOM 706 C CA . ASN A 1 92 ? 16.198 1.557 -18.691 1.00 76.31 92 ASN A CA 1
ATOM 707 C C . ASN A 1 92 ? 17.218 0.493 -19.148 1.00 76.31 92 ASN A C 1
ATOM 709 O O . ASN A 1 92 ? 18.389 0.820 -19.342 1.00 76.31 92 ASN A O 1
ATOM 713 N N . GLY A 1 93 ? 16.792 -0.763 -19.329 1.00 69.50 93 GLY A N 1
ATOM 714 C CA . GLY A 1 93 ? 17.616 -1.824 -19.922 1.00 69.50 93 GLY A CA 1
ATOM 715 C C . GLY A 1 93 ? 17.988 -2.979 -18.989 1.00 69.50 93 GLY A C 1
ATOM 716 O O . GLY A 1 93 ? 18.767 -3.835 -19.396 1.00 69.50 93 GLY A O 1
ATOM 717 N N . TYR A 1 94 ? 17.423 -3.046 -17.776 1.00 72.56 94 TYR A N 1
ATOM 718 C CA . TYR A 1 94 ? 17.634 -4.153 -16.829 1.00 72.56 94 TYR A CA 1
ATOM 719 C C . TYR A 1 94 ? 16.332 -4.952 -16.586 1.00 72.56 94 TYR A C 1
ATOM 721 O O . TYR A 1 94 ? 15.680 -4.796 -15.546 1.00 72.56 94 TYR A O 1
ATOM 729 N N . PRO A 1 95 ? 15.908 -5.812 -17.531 1.00 68.56 95 PRO A N 1
ATOM 730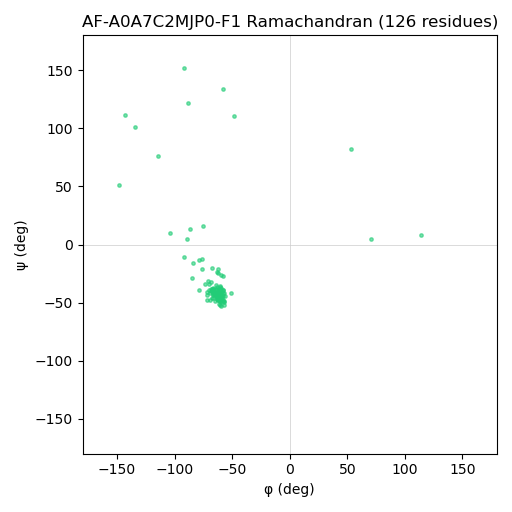 C CA . PRO A 1 95 ? 14.591 -6.460 -17.505 1.00 68.56 95 PRO A CA 1
ATOM 731 C C . PRO A 1 95 ? 14.333 -7.328 -16.260 1.00 68.56 95 PRO A C 1
ATOM 733 O O . PRO A 1 95 ? 13.185 -7.426 -15.822 1.00 68.56 95 PRO A O 1
ATOM 736 N N . ASP A 1 96 ? 15.376 -7.867 -15.623 1.00 77.81 96 ASP A N 1
ATOM 737 C CA . ASP A 1 96 ? 15.258 -8.732 -14.438 1.00 77.81 96 ASP A CA 1
ATOM 738 C C . ASP A 1 96 ? 14.627 -8.038 -13.218 1.00 77.81 96 ASP A C 1
ATOM 740 O O . ASP A 1 96 ? 14.013 -8.690 -12.371 1.00 77.81 96 ASP A O 1
ATOM 744 N N . PHE A 1 97 ? 14.701 -6.705 -13.124 1.00 78.75 97 PHE A N 1
ATOM 745 C CA . PHE A 1 97 ? 14.110 -5.974 -11.997 1.00 78.75 97 PHE A CA 1
ATOM 746 C C . PHE A 1 97 ? 12.588 -5.789 -12.097 1.00 78.75 97 PHE A C 1
ATOM 748 O O . PHE A 1 97 ? 11.959 -5.455 -11.091 1.00 78.75 97 PHE A O 1
ATOM 755 N N . SER A 1 98 ? 11.975 -6.044 -13.259 1.00 78.25 98 SER A N 1
ATOM 756 C CA . SER A 1 98 ? 10.527 -5.886 -13.466 1.00 78.25 98 SER A CA 1
ATOM 757 C C . SER A 1 98 ? 9.710 -6.816 -12.565 1.00 78.25 98 SER A C 1
ATOM 759 O O . SER A 1 98 ? 8.795 -6.372 -11.871 1.00 78.25 98 SER A O 1
ATOM 761 N N . HIS A 1 99 ? 10.081 -8.097 -12.495 1.00 82.00 99 HIS A N 1
ATOM 762 C CA . HIS A 1 99 ? 9.405 -9.084 -11.652 1.00 82.00 99 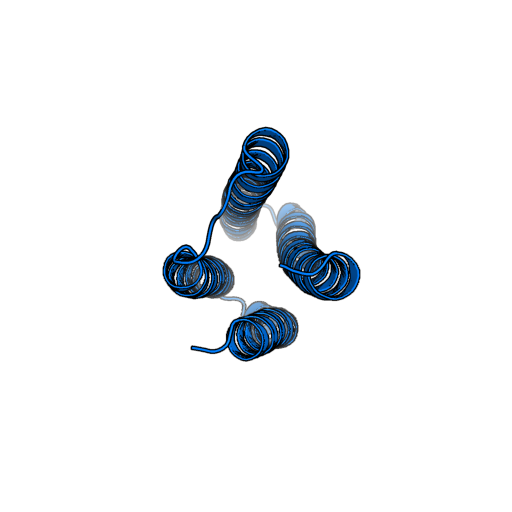HIS A CA 1
ATOM 763 C C . HIS A 1 99 ? 9.490 -8.719 -10.164 1.00 82.00 99 HIS A C 1
ATOM 765 O O . HIS A 1 99 ? 8.497 -8.801 -9.434 1.00 82.00 99 HIS A O 1
ATOM 771 N N . THR A 1 100 ? 10.648 -8.238 -9.713 1.00 86.12 100 THR A N 1
ATOM 772 C CA . THR A 1 100 ? 10.848 -7.786 -8.329 1.00 86.12 100 THR A CA 1
ATOM 773 C C . THR A 1 100 ? 10.037 -6.522 -8.026 1.00 86.12 100 THR A C 1
ATOM 775 O O . THR A 1 100 ? 9.417 -6.419 -6.969 1.00 86.12 100 THR A O 1
ATOM 778 N N . ALA A 1 101 ? 9.960 -5.577 -8.968 1.00 83.81 101 ALA A N 1
ATOM 779 C CA . ALA A 1 101 ? 9.134 -4.380 -8.825 1.00 83.81 101 ALA A CA 1
ATOM 780 C C . ALA A 1 101 ? 7.642 -4.727 -8.694 1.00 83.81 101 ALA A C 1
ATOM 782 O O . ALA A 1 101 ? 6.966 -4.252 -7.777 1.00 83.81 101 ALA A O 1
ATOM 783 N N . TYR A 1 102 ? 7.129 -5.600 -9.567 1.00 83.25 102 TYR A N 1
ATOM 784 C CA . TYR A 1 102 ? 5.724 -6.002 -9.540 1.00 83.25 102 TYR A CA 1
ATOM 785 C C . TYR A 1 102 ? 5.364 -6.794 -8.285 1.00 83.25 102 TYR A C 1
ATOM 787 O O . TYR A 1 102 ? 4.315 -6.541 -7.693 1.00 83.25 102 TYR A O 1
ATOM 795 N N . THR A 1 103 ? 6.226 -7.707 -7.831 1.00 88.56 103 THR A N 1
ATOM 796 C CA . THR A 1 103 ? 5.985 -8.452 -6.583 1.00 88.56 103 THR A CA 1
ATOM 797 C C . THR A 1 103 ? 5.927 -7.522 -5.372 1.00 88.56 103 THR A C 1
ATOM 799 O O . THR A 1 103 ? 5.020 -7.668 -4.551 1.00 88.56 103 THR A O 1
ATOM 802 N N . LEU A 1 104 ? 6.800 -6.508 -5.295 1.00 86.38 104 LEU A N 1
ATOM 803 C CA . LEU A 1 104 ? 6.719 -5.465 -4.265 1.00 86.38 104 LEU A CA 1
ATOM 804 C C . LEU A 1 104 ? 5.389 -4.702 -4.322 1.00 86.38 104 LEU A C 1
ATOM 806 O O . LEU A 1 104 ? 4.745 -4.510 -3.291 1.00 86.38 104 LEU A O 1
ATOM 810 N N . MET A 1 105 ? 4.947 -4.293 -5.514 1.00 83.62 105 MET A N 1
ATOM 811 C CA . MET A 1 105 ? 3.681 -3.568 -5.674 1.00 83.62 105 MET A CA 1
ATOM 812 C C . MET A 1 105 ? 2.460 -4.417 -5.287 1.00 83.62 105 MET A C 1
ATOM 814 O O . MET A 1 105 ? 1.537 -3.916 -4.638 1.00 83.62 105 MET A O 1
ATOM 818 N N . TYR A 1 106 ? 2.467 -5.711 -5.613 1.00 84.69 106 TYR A N 1
ATOM 819 C CA . TYR A 1 106 ? 1.437 -6.649 -5.162 1.00 84.69 106 TYR A CA 1
ATOM 820 C C . TYR A 1 106 ? 1.454 -6.843 -3.646 1.00 84.69 106 TYR A C 1
ATOM 822 O O . TYR A 1 106 ? 0.393 -6.826 -3.016 1.00 84.69 106 TYR A O 1
ATOM 830 N N . ALA A 1 107 ? 2.639 -6.976 -3.045 1.00 88.94 107 ALA A N 1
ATOM 831 C CA . ALA A 1 107 ? 2.782 -7.097 -1.600 1.00 88.94 107 ALA A CA 1
ATOM 832 C C . ALA A 1 107 ? 2.201 -5.871 -0.882 1.00 88.94 107 ALA A C 1
ATOM 834 O O . ALA A 1 107 ? 1.454 -6.029 0.080 1.00 88.94 107 ALA A O 1
ATOM 835 N N . VAL A 1 108 ? 2.453 -4.659 -1.390 1.00 87.50 108 VAL A N 1
ATOM 836 C CA . VAL A 1 108 ? 1.866 -3.418 -0.861 1.00 87.50 108 VAL A CA 1
ATOM 837 C C . VAL A 1 108 ? 0.338 -3.446 -0.894 1.00 87.50 108 VAL A C 1
ATOM 839 O O . VAL A 1 108 ? -0.304 -3.113 0.106 1.00 87.50 108 VAL A O 1
ATOM 842 N N . CYS A 1 109 ? -0.255 -3.876 -2.010 1.00 84.19 109 CYS A N 1
ATOM 843 C CA . CYS A 1 109 ? -1.709 -4.001 -2.121 1.00 84.19 109 CYS A CA 1
ATOM 844 C C . CYS A 1 109 ? -2.265 -5.014 -1.104 1.00 84.19 109 CYS A C 1
ATOM 846 O O . CYS A 1 109 ? -3.248 -4.729 -0.418 1.00 84.19 109 CYS A O 1
ATOM 848 N N . GLY A 1 110 ? -1.601 -6.163 -0.946 1.00 86.12 110 GLY A N 1
ATOM 849 C CA . GLY A 1 110 ? -1.964 -7.174 0.050 1.00 86.12 110 GLY A CA 1
ATOM 850 C C . GLY A 1 110 ? -1.840 -6.672 1.492 1.00 86.12 110 GLY A C 1
ATOM 851 O O . GLY A 1 110 ? -2.731 -6.899 2.310 1.00 86.12 110 GLY A O 1
ATOM 852 N N . LEU A 1 111 ? -0.778 -5.927 1.804 1.00 86.88 111 LEU A N 1
ATOM 853 C CA . LEU A 1 111 ? -0.570 -5.306 3.113 1.00 86.88 111 LEU A CA 1
ATOM 854 C C . LEU A 1 111 ? -1.649 -4.258 3.422 1.00 86.88 111 LEU A C 1
ATOM 856 O O . LEU A 1 111 ? -2.161 -4.229 4.541 1.00 86.88 111 LEU A O 1
ATOM 860 N N . LEU A 1 112 ? -2.042 -3.431 2.447 1.00 82.81 112 LEU A N 1
ATOM 861 C CA . LEU A 1 112 ? -3.169 -2.500 2.588 1.00 82.81 112 LEU A CA 1
ATOM 862 C C . LEU A 1 112 ? -4.475 -3.244 2.882 1.00 82.81 112 LEU A C 1
ATOM 864 O O . LEU A 1 112 ? -5.212 -2.867 3.798 1.00 82.81 112 LEU A O 1
ATOM 868 N N . PHE A 1 113 ? -4.740 -4.323 2.145 1.00 83.19 113 PHE A N 1
ATOM 869 C CA . PHE A 1 113 ? -5.912 -5.163 2.359 1.00 83.19 113 PHE A CA 1
ATOM 870 C C . PHE A 1 113 ? -5.931 -5.754 3.775 1.00 83.19 113 PHE A C 1
ATOM 872 O O . PHE A 1 113 ? -6.888 -5.530 4.516 1.00 83.19 113 PHE A O 1
ATOM 879 N N . LEU A 1 114 ? -4.847 -6.407 4.206 1.00 84.94 114 LEU A N 1
ATOM 880 C CA . LEU A 1 114 ? -4.723 -6.970 5.555 1.00 84.94 114 LEU A CA 1
ATOM 881 C C . LEU A 1 114 ? -4.867 -5.908 6.645 1.00 84.94 114 LEU A C 1
ATOM 883 O O . LEU A 1 114 ? -5.581 -6.117 7.624 1.00 84.94 114 LEU A O 1
ATOM 887 N N . PHE A 1 115 ? -4.232 -4.751 6.468 1.00 84.19 115 PHE A N 1
ATOM 888 C CA . PHE A 1 115 ? -4.309 -3.653 7.424 1.00 84.19 115 PHE A CA 1
ATOM 889 C C . PHE A 1 115 ? -5.741 -3.144 7.596 1.00 84.19 115 PHE A C 1
ATOM 891 O O . PHE A 1 115 ? -6.188 -2.899 8.718 1.00 84.19 115 PHE A O 1
ATOM 898 N N . THR A 1 116 ? -6.491 -3.021 6.497 1.00 77.62 116 THR A N 1
ATOM 899 C CA . THR A 1 116 ? -7.909 -2.657 6.579 1.00 77.62 116 THR A CA 1
ATOM 900 C C . THR A 1 116 ? -8.742 -3.761 7.223 1.00 77.62 116 THR A C 1
ATOM 902 O O . THR A 1 116 ? -9.504 -3.462 8.138 1.00 77.62 116 THR A O 1
ATOM 905 N N . LEU A 1 117 ? -8.558 -5.024 6.829 1.00 81.12 117 LEU A N 1
ATOM 906 C CA . LEU A 1 117 ? -9.305 -6.166 7.358 1.00 81.12 117 LEU A CA 1
ATOM 907 C C . LEU A 1 117 ? -9.123 -6.319 8.873 1.00 81.12 117 LEU A C 1
ATOM 909 O O . LEU A 1 117 ? -10.109 -6.377 9.610 1.00 81.12 117 LEU A O 1
ATOM 913 N N . PHE A 1 118 ? -7.879 -6.295 9.358 1.00 82.00 118 PHE A N 1
ATOM 914 C CA . PHE A 1 118 ? -7.606 -6.343 10.794 1.00 82.00 118 PHE A CA 1
ATOM 915 C C . PHE A 1 118 ? -8.097 -5.090 11.516 1.00 82.00 118 PHE A C 1
ATOM 917 O O . PHE A 1 118 ? -8.645 -5.199 12.613 1.00 82.00 118 PHE A O 1
ATOM 924 N N . GLY A 1 119 ? -7.978 -3.912 10.898 1.00 74.69 119 GLY A N 1
ATOM 925 C CA . GLY A 1 119 ? -8.529 -2.675 11.449 1.00 74.69 119 GLY A CA 1
ATOM 926 C C . GLY A 1 119 ? -10.041 -2.760 11.684 1.00 74.69 119 GLY A C 1
ATOM 927 O O . GLY A 1 119 ? -10.527 -2.341 12.734 1.00 74.69 119 GLY A O 1
ATOM 928 N N . VAL A 1 120 ? -10.785 -3.352 10.745 1.00 72.50 120 VAL A N 1
ATOM 929 C CA . VAL A 1 120 ? -12.229 -3.589 10.890 1.00 72.50 120 VAL A CA 1
ATOM 930 C C . VAL A 1 120 ? -12.515 -4.644 11.954 1.00 72.50 120 VAL A C 1
ATOM 932 O O . VAL A 1 120 ? -13.344 -4.400 12.833 1.00 72.50 120 VAL A O 1
ATOM 935 N N . TYR A 1 121 ? -11.819 -5.783 11.914 1.00 78.69 121 TYR A N 1
ATOM 936 C CA . TYR A 1 121 ? -12.008 -6.881 12.864 1.00 78.69 121 TYR A CA 1
ATOM 937 C C . TYR A 1 121 ? -11.806 -6.426 14.313 1.00 78.69 121 TYR A C 1
ATOM 939 O O . TYR A 1 121 ? -12.680 -6.620 15.159 1.00 78.69 121 TYR A O 1
ATOM 947 N N . TYR A 1 122 ? -10.682 -5.769 14.605 1.00 73.19 122 TYR A N 1
ATOM 948 C CA . TYR A 1 122 ? -10.361 -5.351 15.965 1.00 73.19 122 TYR A CA 1
ATOM 949 C C . TYR A 1 122 ? -11.254 -4.220 16.463 1.00 73.19 122 TYR A C 1
ATOM 951 O O . TYR A 1 122 ? -11.626 -4.219 17.635 1.00 73.19 122 TYR A O 1
ATOM 959 N N . ARG A 1 123 ? -11.672 -3.305 15.583 1.00 69.25 123 ARG A N 1
ATOM 960 C CA . ARG A 1 123 ? -12.638 -2.265 15.949 1.00 69.25 123 ARG A CA 1
ATOM 961 C C . ARG A 1 123 ? -14.030 -2.834 16.225 1.00 69.25 123 ARG A C 1
ATOM 963 O O . ARG A 1 123 ? -14.735 -2.307 17.078 1.00 69.25 123 ARG A O 1
ATOM 970 N N . HIS A 1 124 ? -14.422 -3.909 15.539 1.00 69.12 124 HIS A N 1
ATOM 971 C CA . HIS A 1 124 ? -15.670 -4.614 15.830 1.00 69.12 124 HIS A CA 1
ATOM 972 C C . HIS A 1 124 ? -15.594 -5.405 17.143 1.00 69.12 124 HIS A C 1
ATOM 974 O O . HIS A 1 124 ? -16.525 -5.344 17.940 1.00 69.12 124 HIS A O 1
ATOM 980 N N . LYS A 1 125 ? -14.480 -6.106 17.385 1.00 71.44 125 LYS A N 1
ATOM 981 C CA . LYS A 1 125 ? -14.288 -6.967 18.560 1.00 71.44 125 LYS A CA 1
ATOM 982 C C . LYS A 1 125 ? -14.114 -6.194 19.867 1.00 71.44 125 LYS A C 1
ATOM 984 O O . LYS A 1 125 ? -14.631 -6.624 20.890 1.00 71.44 125 LYS A O 1
ATOM 989 N N . TYR A 1 126 ? -13.366 -5.092 19.841 1.00 68.69 126 TYR A N 1
ATOM 990 C CA . TYR A 1 126 ? -12.991 -4.349 21.048 1.00 68.69 126 TYR A CA 1
ATOM 991 C C . TYR A 1 126 ? -13.770 -3.049 21.255 1.00 68.69 126 TYR A C 1
ATOM 993 O O . TYR A 1 126 ? -13.393 -2.295 22.141 1.00 68.69 126 TYR A O 1
ATOM 1001 N N . GLY A 1 127 ? -14.826 -2.806 20.465 1.00 53.88 127 GLY A N 1
ATOM 1002 C CA . GLY A 1 127 ? -15.765 -1.698 20.663 1.00 53.88 127 GLY A CA 1
ATOM 1003 C C . GLY A 1 127 ? -15.080 -0.335 20.761 1.00 53.88 127 GLY A C 1
ATOM 1004 O O . GLY A 1 127 ? -14.830 0.150 21.858 1.00 53.88 127 GLY A O 1
ATOM 1005 N N . GLY A 1 128 ? -14.762 0.263 19.611 1.00 49.59 128 GLY A N 1
ATOM 1006 C CA . GLY A 1 128 ? -14.392 1.682 19.544 1.00 49.59 128 GLY A CA 1
ATOM 1007 C C . GLY A 1 128 ? -15.606 2.593 19.648 1.00 49.59 128 GLY A C 1
ATOM 1008 O O . GLY A 1 128 ? -16.624 2.252 18.999 1.00 49.59 128 GLY A O 1
#

Mean predicted aligned error: 9.13 Å

Sequence (128 aa):
MNSKVIAVFRFAIAAFMGVLMPLIIATGTPFLPVFLVVFGLLFTWILTRKDQRTIVDERAKLINQKASTTSMSVFILGTTVVGLILLILSNNGYPDFSHTAYTLMYAVCGLLFLFTLFGVYYRHKYGG

Foldseek 3Di:
DPPVVLLVVLLVLLVVLLVVQVVVVVVVDLVVLLVSLVVSLVVNVVSVVVPPPDDDDDVVVVVVVVVVVVVLSVVLVVLSVVLSVLSVVCVVPPVVSPVVSSVSSNVSSVSSNVVSVVVVVCCVVVPD

Radius of gyration: 16.56 Å; Cα contacts (8 Å, |Δi|>4): 74; chains: 1; bounding box: 38×22×48 Å

Nearest PDB structures (foldseek):
  8jh6-assembly1_B  TM=3.203E-01  e=1.538E+00  synthetic construct
  7xge-assembly3_E  TM=3.969E-01  e=8.292E+00  synthetic construct

pLDDT: mean 75.93, std 9.38, range [49.44, 88.94]